Protein AF-X1J465-F1 (afdb_monomer_lite)

pLDDT: mean 75.72, std 12.9, range [46.66, 94.19]

Secondary structure (DSSP, 8-state):
-PPPPPHHHHHHHHHHHHHTTSS-HHHHHHHHHHHSTT---GGG-PPP--------TT--TT------S------TTT---EEEEEEEEETTEEEEEEEETTT--EEEHHHHHHHHHTT-

Sequence (120 aa):
RPTPYDNRTALEEIIEMAQGGKLSLEVVQTLVSHNRKDRPHFRECKVSTEKRGTPPADSLYGVIVKRDMVKEITCPNCHGSWIKRKTYKKEDVEYISYECRSCGKEFDKDYLLYKKMDEY

Foldseek 3Di:
DFDDDDPQQVLLLVVVCCVVVNDPPLVSLQSVLVPDPVSPDSVPDDDDNDDDDDDTPPDPPPPPPPPPPPDPDAPPPPRADWDWDDWDDDPNDIWTWIAGPPPRDIDTPVVVVVVVVVVD

Organism: NCBI:txid412755

Radius of gyration: 21.3 Å; chains: 1; bounding box: 48×28×53 Å

Structure (mmCIF, N/CA/C/O backbone):
data_AF-X1J465-F1
#
_entry.id   AF-X1J465-F1
#
loop_
_atom_site.group_PDB
_atom_site.id
_atom_site.type_symbol
_atom_site.label_atom_id
_atom_site.label_alt_id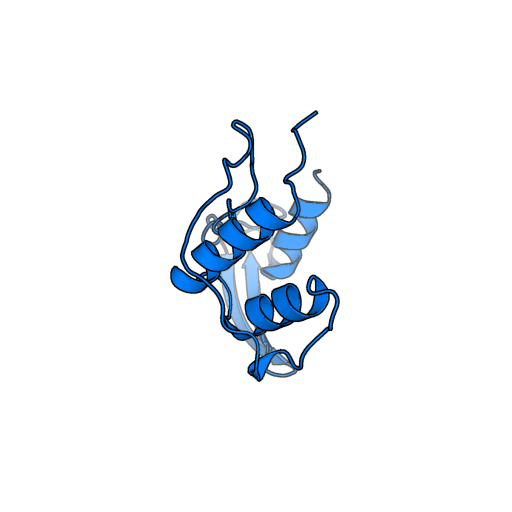
_atom_site.label_comp_id
_atom_site.label_asym_id
_atom_site.label_entity_id
_atom_site.label_seq_id
_atom_site.pdbx_PDB_ins_code
_atom_site.Cartn_x
_atom_site.Cartn_y
_atom_site.Cartn_z
_atom_site.occupancy
_atom_site.B_iso_or_equiv
_atom_site.auth_seq_id
_atom_site.auth_comp_id
_atom_site.auth_asym_id
_atom_site.auth_atom_id
_atom_site.pdbx_PDB_model_num
ATOM 1 N N . ARG A 1 1 ? 14.697 18.271 3.143 1.00 54.78 1 ARG A N 1
ATOM 2 C CA . ARG A 1 1 ? 13.749 17.662 2.174 1.00 54.78 1 ARG A CA 1
ATOM 3 C C . ARG A 1 1 ? 14.283 16.270 1.862 1.00 54.78 1 ARG A C 1
ATOM 5 O O . ARG A 1 1 ? 15.472 16.215 1.573 1.00 54.78 1 ARG A O 1
ATOM 12 N N . PRO A 1 2 ? 13.495 15.189 1.979 1.00 62.00 2 PRO A N 1
ATOM 13 C CA . PRO A 1 2 ? 13.986 13.850 1.662 1.00 62.00 2 PRO A CA 1
ATOM 14 C C . PRO A 1 2 ? 14.395 13.767 0.188 1.00 62.00 2 PRO A C 1
ATOM 16 O O . PRO A 1 2 ? 13.774 14.402 -0.672 1.00 62.00 2 PRO A O 1
ATOM 19 N N . THR A 1 3 ? 15.458 13.017 -0.085 1.00 66.56 3 THR A N 1
ATOM 20 C CA . THR A 1 3 ? 15.965 12.795 -1.441 1.00 66.56 3 THR A CA 1
ATOM 21 C C . THR A 1 3 ? 15.001 11.872 -2.190 1.00 66.56 3 THR A C 1
ATOM 23 O O . THR A 1 3 ? 14.640 10.824 -1.651 1.00 66.56 3 THR A O 1
ATOM 26 N N . PRO A 1 4 ? 14.541 12.240 -3.400 1.00 69.62 4 PRO A N 1
ATOM 27 C CA . PRO A 1 4 ? 13.675 11.373 -4.183 1.00 69.62 4 PRO A CA 1
ATOM 28 C C . PRO A 1 4 ? 14.439 10.130 -4.646 1.00 69.62 4 PRO A C 1
ATOM 30 O O . PRO A 1 4 ? 15.645 10.181 -4.883 1.00 69.62 4 PRO A O 1
ATOM 33 N N . TYR A 1 5 ? 13.716 9.028 -4.809 1.00 72.31 5 TYR A N 1
ATOM 34 C CA . TYR A 1 5 ? 14.238 7.852 -5.491 1.00 72.31 5 TYR A CA 1
ATOM 35 C C . TYR A 1 5 ? 14.534 8.175 -6.957 1.00 72.31 5 TYR A C 1
ATOM 37 O O . TYR A 1 5 ? 13.773 8.899 -7.605 1.00 72.31 5 TYR A O 1
ATOM 45 N N . ASP A 1 6 ? 15.583 7.572 -7.511 1.0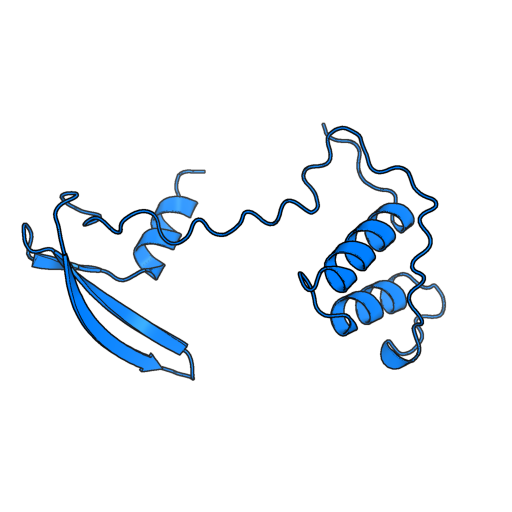0 82.50 6 ASP A N 1
ATOM 46 C CA . ASP A 1 6 ? 15.613 7.347 -8.949 1.00 82.50 6 ASP A CA 1
ATOM 47 C C . ASP A 1 6 ? 14.581 6.264 -9.315 1.00 82.50 6 ASP A C 1
ATOM 49 O O . ASP A 1 6 ? 14.275 5.364 -8.528 1.00 82.50 6 ASP A O 1
ATOM 53 N N . ASN A 1 7 ? 14.016 6.357 -10.521 1.00 81.44 7 ASN A N 1
ATOM 54 C CA . ASN A 1 7 ? 12.907 5.494 -10.942 1.00 81.44 7 ASN A CA 1
ATOM 55 C C . ASN A 1 7 ? 13.234 3.998 -10.849 1.00 81.44 7 ASN A C 1
ATOM 57 O O . ASN A 1 7 ? 12.335 3.188 -10.627 1.00 81.44 7 ASN A O 1
ATOM 61 N N . ARG A 1 8 ? 14.506 3.619 -11.022 1.00 84.00 8 ARG A N 1
ATOM 62 C CA . ARG A 1 8 ? 14.923 2.222 -10.932 1.00 84.00 8 ARG A CA 1
ATOM 63 C C . ARG A 1 8 ? 14.856 1.747 -9.487 1.00 84.00 8 ARG A C 1
ATOM 65 O O . ARG A 1 8 ? 14.189 0.751 -9.228 1.00 84.00 8 ARG A O 1
ATOM 72 N N . THR A 1 9 ? 15.484 2.469 -8.564 1.00 84.00 9 THR A N 1
ATOM 73 C CA . THR A 1 9 ? 15.463 2.119 -7.138 1.00 84.00 9 THR A CA 1
ATOM 74 C C . THR A 1 9 ? 14.028 2.118 -6.591 1.00 84.00 9 THR A C 1
ATOM 76 O O . THR A 1 9 ? 13.666 1.232 -5.823 1.00 84.00 9 THR A O 1
ATOM 79 N N . ALA A 1 10 ? 13.159 3.029 -7.053 1.00 85.50 10 ALA A N 1
ATOM 80 C CA . ALA A 1 10 ? 11.737 3.014 -6.691 1.00 85.50 10 ALA A CA 1
ATOM 81 C C . ALA A 1 10 ? 11.021 1.728 -7.142 1.00 85.50 10 ALA A C 1
ATOM 83 O O . ALA A 1 10 ? 10.246 1.145 -6.383 1.00 85.50 10 ALA A O 1
ATOM 84 N N . LEU A 1 11 ? 11.271 1.276 -8.377 1.00 87.56 11 LEU A N 1
ATOM 85 C CA . LEU A 1 11 ? 10.701 0.027 -8.880 1.00 87.56 11 LEU A CA 1
ATOM 86 C C . LEU A 1 11 ? 11.238 -1.180 -8.106 1.00 87.56 11 LEU A C 1
ATOM 88 O O . LEU A 1 11 ? 10.449 -2.050 -7.764 1.00 87.56 11 LEU A O 1
ATOM 92 N N . GLU A 1 12 ? 12.533 -1.221 -7.786 1.00 88.19 12 GLU A N 1
ATOM 93 C CA . GLU A 1 12 ? 13.146 -2.305 -7.002 1.00 88.19 12 GLU A CA 1
ATOM 94 C C . GLU A 1 12 ? 12.481 -2.463 -5.615 1.00 88.19 12 GLU A C 1
ATOM 96 O O . GLU A 1 12 ? 12.136 -3.580 -5.225 1.00 88.19 12 GLU A O 1
ATOM 101 N N . GLU A 1 13 ? 12.185 -1.361 -4.918 1.00 86.56 13 GLU A N 1
ATOM 102 C CA . GLU A 1 13 ? 11.460 -1.386 -3.635 1.00 86.56 13 GLU A CA 1
ATOM 103 C C . GLU A 1 13 ? 9.992 -1.835 -3.786 1.00 86.56 13 GLU A C 1
ATOM 105 O O . GLU A 1 13 ? 9.470 -2.612 -2.982 1.00 86.56 13 GLU A O 1
ATOM 110 N N . ILE A 1 14 ? 9.302 -1.400 -4.847 1.00 87.62 14 ILE A N 1
ATOM 111 C CA . ILE A 1 14 ? 7.918 -1.823 -5.129 1.00 87.62 14 ILE A CA 1
ATOM 112 C C . ILE A 1 14 ? 7.843 -3.321 -5.463 1.00 87.62 14 ILE A C 1
ATOM 114 O O . ILE A 1 14 ? 6.893 -4.002 -5.066 1.00 87.62 14 ILE A O 1
ATOM 118 N N . ILE A 1 15 ? 8.850 -3.844 -6.163 1.00 88.81 15 ILE A N 1
ATOM 119 C CA . ILE A 1 15 ? 8.973 -5.268 -6.482 1.00 88.81 15 ILE A CA 1
ATOM 120 C C . ILE A 1 15 ? 9.111 -6.091 -5.200 1.00 88.81 15 ILE A C 1
ATOM 122 O O . ILE A 1 15 ? 8.398 -7.083 -5.037 1.00 88.81 15 ILE A O 1
ATOM 126 N N . GLU A 1 16 ? 9.964 -5.664 -4.269 1.00 88.00 16 GLU A N 1
ATOM 127 C CA . GLU A 1 16 ? 10.123 -6.337 -2.977 1.00 88.00 16 GLU A CA 1
ATOM 128 C C . GLU A 1 16 ? 8.817 -6.332 -2.170 1.00 88.00 16 GLU A C 1
ATOM 130 O O . GLU A 1 16 ? 8.427 -7.350 -1.591 1.00 88.00 16 GLU A O 1
ATOM 135 N N . MET A 1 17 ? 8.072 -5.221 -2.181 1.00 86.25 17 MET A N 1
ATOM 136 C CA . MET A 1 17 ? 6.754 -5.171 -1.543 1.00 86.25 17 MET A CA 1
ATOM 137 C C . MET A 1 17 ? 5.776 -6.196 -2.133 1.00 86.25 17 MET A C 1
ATOM 139 O O . MET A 1 17 ? 5.026 -6.821 -1.379 1.00 86.25 17 MET A O 1
ATOM 143 N N . ALA A 1 18 ? 5.786 -6.404 -3.450 1.00 88.12 18 ALA A N 1
ATOM 144 C CA . ALA A 1 18 ? 4.946 -7.421 -4.080 1.00 88.12 18 ALA A CA 1
ATOM 145 C C . ALA A 1 18 ? 5.386 -8.850 -3.736 1.00 88.12 18 ALA A C 1
ATOM 147 O O . ALA A 1 18 ? 4.537 -9.702 -3.479 1.00 88.12 18 ALA A O 1
ATOM 148 N N . GLN A 1 19 ? 6.692 -9.111 -3.641 1.00 85.44 19 GLN A N 1
ATOM 149 C CA . GLN A 1 19 ? 7.207 -10.405 -3.175 1.00 85.44 19 GLN A CA 1
ATOM 150 C C . GLN A 1 19 ? 6.798 -10.705 -1.731 1.00 85.44 19 GLN A C 1
ATOM 152 O O . GLN A 1 19 ? 6.443 -11.835 -1.408 1.00 85.44 19 GLN A O 1
ATOM 157 N N . GLY A 1 20 ? 6.787 -9.681 -0.876 1.00 84.62 20 GLY A N 1
ATOM 158 C CA . GLY A 1 20 ? 6.291 -9.772 0.497 1.00 84.62 20 GLY A CA 1
ATOM 159 C C . GLY A 1 20 ? 4.765 -9.861 0.618 1.00 84.62 20 GLY A C 1
ATOM 160 O O . GLY A 1 20 ? 4.253 -9.766 1.732 1.00 84.62 20 GLY A O 1
ATOM 161 N N . GLY A 1 21 ? 4.027 -9.973 -0.495 1.00 84.62 21 GLY A N 1
ATOM 162 C CA . GLY A 1 21 ? 2.564 -10.059 -0.513 1.00 84.62 21 GLY A CA 1
ATOM 163 C C . GLY A 1 21 ? 1.849 -8.771 -0.095 1.00 84.62 21 GLY A C 1
ATOM 164 O O . GLY A 1 21 ? 0.648 -8.789 0.163 1.00 84.62 21 GLY A O 1
ATOM 165 N N . LYS A 1 22 ? 2.568 -7.646 -0.010 1.00 84.19 22 LYS A N 1
ATOM 166 C CA . LYS A 1 22 ? 2.000 -6.349 0.385 1.00 84.19 22 LYS A CA 1
ATOM 167 C C . LYS A 1 22 ? 1.277 -5.650 -0.771 1.00 84.19 22 LYS A C 1
ATOM 169 O O . LYS A 1 22 ? 0.469 -4.759 -0.527 1.00 84.19 22 LYS A O 1
ATOM 174 N N . LEU A 1 23 ? 1.587 -6.032 -2.012 1.00 84.19 23 LEU A N 1
ATOM 175 C CA . LEU A 1 23 ? 1.034 -5.497 -3.260 1.00 84.19 23 LEU A CA 1
ATOM 176 C C . LEU A 1 23 ? 0.867 -6.628 -4.285 1.00 84.19 23 LEU A C 1
ATOM 178 O O . LEU A 1 23 ? 1.568 -7.637 -4.214 1.00 84.19 23 LEU A O 1
ATOM 182 N N . SER A 1 24 ? -0.038 -6.467 -5.254 1.00 89.50 24 SER A N 1
ATOM 183 C CA . SER A 1 24 ? -0.215 -7.465 -6.314 1.00 89.50 24 SER A CA 1
ATOM 184 C C . SER A 1 24 ? 0.887 -7.372 -7.372 1.00 89.50 24 SER A C 1
ATOM 186 O O . SER A 1 24 ? 1.330 -6.287 -7.757 1.00 89.50 24 SER A O 1
ATOM 188 N N . LEU A 1 25 ? 1.301 -8.529 -7.894 1.00 87.69 25 LEU A N 1
ATOM 189 C CA . LEU A 1 25 ? 2.320 -8.605 -8.942 1.00 87.69 25 LEU A CA 1
ATOM 190 C C . LEU A 1 25 ? 1.870 -7.920 -10.243 1.00 87.69 25 LEU A C 1
ATOM 192 O O . LEU A 1 25 ? 2.683 -7.301 -10.923 1.00 87.69 25 LEU A O 1
ATOM 196 N N . GLU A 1 26 ? 0.574 -7.967 -10.561 1.00 90.69 26 GLU A N 1
ATOM 197 C CA . GLU A 1 26 ? 0.001 -7.339 -11.759 1.00 90.69 26 GLU A CA 1
ATOM 198 C C . GLU A 1 26 ? 0.149 -5.810 -11.745 1.00 90.69 26 GLU A C 1
ATOM 200 O O . GLU A 1 26 ? 0.451 -5.198 -12.774 1.00 90.69 26 GLU A O 1
ATOM 205 N N . VAL A 1 27 ? 0.003 -5.185 -10.570 1.00 89.44 27 VAL A N 1
ATOM 206 C CA . VAL A 1 27 ? 0.226 -3.741 -10.399 1.00 89.44 27 VAL A CA 1
ATOM 207 C C . VAL A 1 27 ? 1.689 -3.403 -10.671 1.00 89.44 27 VAL A C 1
ATOM 209 O O . VAL A 1 27 ? 1.980 -2.464 -11.412 1.00 89.44 27 VAL A O 1
ATOM 212 N N . VAL A 1 28 ? 2.621 -4.208 -10.155 1.00 91.00 28 VAL A N 1
ATOM 213 C CA . VAL A 1 28 ? 4.059 -4.018 -10.398 1.00 91.00 28 VAL A CA 1
ATOM 214 C C . VAL A 1 28 ? 4.408 -4.203 -11.872 1.00 91.00 28 VAL A C 1
ATOM 216 O O . VAL A 1 28 ? 5.102 -3.371 -12.449 1.00 91.00 28 VAL A O 1
ATOM 219 N N . GLN A 1 29 ? 3.886 -5.243 -12.520 1.00 92.88 29 GLN A N 1
ATOM 220 C CA . GLN A 1 29 ? 4.083 -5.482 -13.950 1.00 92.88 29 GLN A CA 1
ATOM 221 C C . GLN A 1 29 ? 3.563 -4.330 -14.817 1.00 92.88 29 GLN A C 1
ATOM 223 O O . GLN A 1 29 ? 4.204 -3.953 -15.802 1.00 92.88 29 GLN A O 1
ATOM 228 N N . THR A 1 30 ? 2.434 -3.738 -14.426 1.00 92.75 30 THR A N 1
ATOM 229 C CA . THR A 1 30 ? 1.862 -2.559 -15.087 1.00 92.75 30 THR A CA 1
ATOM 230 C C . THR A 1 30 ? 2.770 -1.340 -14.922 1.00 92.75 30 THR A C 1
ATOM 232 O O . THR A 1 30 ? 3.058 -0.647 -15.898 1.00 92.75 30 THR A O 1
ATOM 235 N N . LEU A 1 31 ? 3.299 -1.108 -13.718 1.00 91.12 31 LEU A N 1
ATOM 236 C CA . LEU A 1 31 ? 4.252 -0.023 -13.459 1.00 91.12 31 LEU A CA 1
ATOM 237 C C . LEU A 1 31 ? 5.559 -0.202 -14.242 1.00 91.12 31 LEU A C 1
ATOM 239 O O . LEU A 1 31 ? 6.062 0.757 -14.833 1.00 91.12 31 LEU A O 1
ATOM 243 N N . VAL A 1 32 ? 6.088 -1.425 -14.292 1.00 90.12 32 VAL A N 1
ATOM 244 C CA . VAL A 1 32 ? 7.287 -1.768 -15.070 1.00 90.12 32 VAL A CA 1
ATOM 245 C C . VAL A 1 32 ? 7.040 -1.550 -16.562 1.00 90.12 32 VAL A C 1
ATOM 247 O O . VAL A 1 32 ? 7.861 -0.915 -17.219 1.00 90.12 32 VAL A O 1
ATOM 250 N N . SER A 1 33 ? 5.901 -2.009 -17.091 1.00 92.38 33 SER A N 1
ATOM 251 C CA . SER A 1 33 ? 5.486 -1.741 -18.476 1.00 92.38 33 SER A CA 1
ATOM 252 C C . SER A 1 33 ? 5.481 -0.241 -18.767 1.00 92.38 33 SER A C 1
ATOM 254 O O . SER A 1 33 ? 6.080 0.205 -19.743 1.00 92.38 33 SER A O 1
ATOM 256 N N . HIS A 1 34 ? 4.881 0.555 -17.881 1.00 91.75 34 HIS A N 1
ATOM 257 C CA . HIS A 1 34 ? 4.751 1.992 -18.087 1.00 91.75 34 HIS A CA 1
ATOM 258 C C . HIS A 1 34 ? 6.093 2.741 -18.075 1.00 91.75 34 HIS A C 1
ATOM 260 O O . HIS A 1 34 ? 6.239 3.740 -18.779 1.00 91.75 34 HIS A O 1
ATOM 266 N N . ASN A 1 35 ? 7.063 2.266 -17.290 1.00 88.38 35 ASN A N 1
ATOM 267 C CA . ASN A 1 35 ? 8.400 2.860 -17.193 1.00 88.38 35 ASN A CA 1
ATOM 268 C C . ASN A 1 35 ? 9.361 2.381 -18.290 1.00 88.38 35 ASN A C 1
ATOM 270 O O . ASN A 1 35 ? 10.422 2.974 -18.492 1.00 88.38 35 ASN A O 1
ATOM 274 N N . ARG A 1 36 ? 9.009 1.318 -19.016 1.00 87.31 36 ARG A N 1
ATOM 275 C CA . ARG A 1 36 ? 9.782 0.831 -20.155 1.00 87.31 36 ARG A CA 1
ATOM 276 C C . ARG A 1 36 ? 9.499 1.663 -21.403 1.00 87.31 36 ARG A C 1
ATOM 278 O O . ARG A 1 36 ? 8.358 1.999 -21.706 1.00 87.31 36 ARG A O 1
ATOM 285 N N . LYS A 1 37 ? 10.552 1.960 -22.169 1.00 88.12 37 LYS A N 1
ATOM 286 C CA . LYS A 1 37 ? 10.468 2.799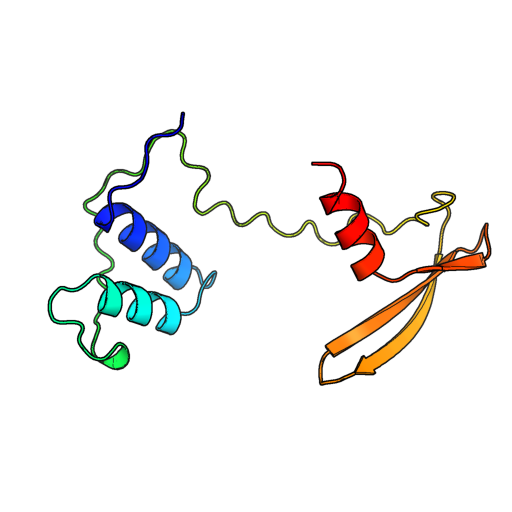 -23.377 1.00 88.12 37 LYS A CA 1
ATOM 287 C C . LYS A 1 37 ? 9.555 2.200 -24.451 1.00 88.12 37 LYS A C 1
ATOM 289 O O . LYS A 1 37 ? 8.850 2.935 -25.131 1.00 88.12 37 LYS A O 1
ATOM 294 N N . ASP A 1 38 ? 9.581 0.878 -24.584 1.00 89.94 38 ASP A N 1
ATOM 295 C CA . ASP A 1 38 ? 8.798 0.084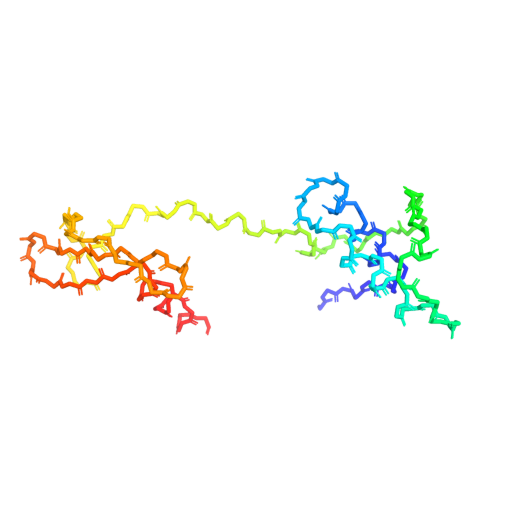 -25.533 1.00 89.94 38 ASP A CA 1
ATOM 296 C C . ASP A 1 38 ? 7.358 -0.188 -25.070 1.00 89.94 38 ASP A C 1
ATOM 298 O O . ASP A 1 38 ? 6.557 -0.657 -25.871 1.00 89.94 38 ASP A O 1
ATOM 302 N N . ARG A 1 39 ? 7.019 0.131 -23.809 1.00 89.38 39 ARG A N 1
ATOM 303 C CA . ARG A 1 39 ? 5.685 -0.054 -23.206 1.00 89.38 39 ARG A CA 1
ATOM 304 C C . ARG A 1 39 ? 5.041 -1.409 -23.559 1.00 89.38 39 ARG A C 1
ATOM 306 O O . ARG A 1 39 ? 3.916 -1.436 -24.062 1.00 89.38 39 ARG A O 1
ATOM 313 N N . PRO A 1 40 ? 5.738 -2.535 -23.316 1.00 92.19 40 PRO A N 1
ATOM 314 C CA . PRO A 1 40 ? 5.217 -3.858 -23.646 1.00 92.19 40 PRO A CA 1
ATOM 315 C C . PRO A 1 40 ? 3.941 -4.146 -22.852 1.00 92.19 40 PRO A C 1
ATOM 317 O O . PRO A 1 40 ? 3.706 -3.544 -21.801 1.00 92.19 40 PRO A O 1
ATOM 320 N N . HIS A 1 41 ? 3.126 -5.096 -23.306 1.00 94.19 41 HIS A N 1
ATOM 321 C CA . HIS A 1 41 ? 1.943 -5.494 -22.550 1.00 94.19 41 HIS A CA 1
ATOM 322 C C . HIS A 1 41 ? 2.355 -5.995 -21.154 1.00 94.19 41 HIS A C 1
ATOM 324 O O . HIS A 1 41 ? 3.289 -6.781 -21.022 1.00 94.19 41 HIS A O 1
ATOM 330 N N . PHE A 1 42 ? 1.672 -5.559 -20.090 1.00 90.31 42 PHE A N 1
ATOM 331 C CA . PHE A 1 42 ? 2.127 -5.797 -18.710 1.00 90.31 42 PHE A CA 1
ATOM 332 C C . PHE A 1 42 ? 2.340 -7.283 -18.376 1.00 90.31 42 PHE A C 1
ATOM 334 O O . PHE A 1 42 ? 3.280 -7.629 -17.669 1.00 90.31 42 PHE A O 1
ATOM 341 N N . ARG A 1 43 ? 1.529 -8.184 -18.945 1.00 91.00 43 ARG A N 1
ATOM 342 C CA . ARG A 1 43 ? 1.679 -9.641 -18.760 1.00 91.00 43 ARG A CA 1
ATOM 343 C C . ARG A 1 43 ? 2.984 -10.213 -19.322 1.00 91.00 43 ARG A C 1
ATOM 345 O O . ARG A 1 43 ? 3.409 -11.281 -18.898 1.00 91.00 43 ARG A O 1
ATOM 352 N N . GLU A 1 44 ? 3.619 -9.513 -20.253 1.00 89.50 44 GLU A N 1
ATOM 353 C CA . GLU A 1 44 ? 4.903 -9.893 -20.849 1.00 89.50 44 GLU A CA 1
ATOM 354 C C . GLU A 1 44 ? 6.092 -9.325 -20.055 1.00 89.50 44 GLU A C 1
ATOM 356 O O . GLU A 1 44 ? 7.244 -9.716 -20.268 1.00 89.50 44 GLU A O 1
ATOM 361 N N . CYS A 1 45 ? 5.838 -8.424 -19.097 1.00 88.75 45 CYS A N 1
ATOM 362 C CA . CYS A 1 45 ? 6.867 -7.878 -18.225 1.00 88.75 45 CYS A CA 1
ATOM 363 C C . CYS A 1 45 ? 7.330 -8.928 -17.213 1.00 88.75 45 CYS A C 1
ATOM 365 O O . CYS A 1 45 ? 6.641 -9.239 -16.236 1.00 88.75 45 CYS A O 1
ATOM 367 N N . LYS A 1 46 ? 8.557 -9.417 -17.406 1.00 85.69 46 LYS A N 1
ATOM 368 C CA . LYS A 1 46 ? 9.295 -10.143 -16.371 1.00 85.69 46 LYS A CA 1
ATOM 369 C C . LYS A 1 46 ? 9.910 -9.149 -15.394 1.00 85.69 46 LYS A C 1
ATOM 371 O O . LYS A 1 46 ? 10.601 -8.214 -15.797 1.00 85.69 46 LYS A O 1
ATOM 376 N N . VAL A 1 47 ? 9.647 -9.370 -14.116 1.00 83.12 47 VAL A N 1
ATOM 377 C CA . VAL A 1 47 ? 10.136 -8.543 -13.018 1.00 83.12 47 VAL A CA 1
ATOM 378 C C . VAL A 1 47 ? 11.401 -9.192 -12.453 1.00 83.12 47 VAL A C 1
ATOM 380 O O . VAL A 1 47 ? 11.369 -10.363 -12.079 1.00 83.12 47 VAL A O 1
ATOM 383 N N . SER A 1 48 ? 12.518 -8.460 -12.438 1.00 79.12 48 SER A N 1
ATOM 384 C CA . SER A 1 48 ? 13.773 -8.937 -11.837 1.00 79.12 48 SER A CA 1
ATOM 385 C C . SER A 1 48 ? 13.743 -8.765 -10.321 1.00 79.12 48 SER A C 1
ATOM 387 O O . SER A 1 48 ? 13.194 -7.786 -9.828 1.00 79.12 48 SER A O 1
ATOM 389 N N . THR A 1 49 ? 14.368 -9.689 -9.595 1.00 77.62 49 THR A N 1
ATOM 390 C CA . THR A 1 49 ? 14.525 -9.640 -8.131 1.00 77.62 49 THR A CA 1
ATOM 391 C C . THR A 1 49 ? 15.870 -9.050 -7.703 1.00 77.62 49 THR A C 1
ATOM 393 O O . THR A 1 49 ? 16.193 -9.013 -6.521 1.00 77.62 49 THR A O 1
ATOM 396 N N . GLU A 1 50 ? 16.698 -8.667 -8.671 1.00 78.38 50 GLU A N 1
ATOM 397 C CA . GLU A 1 50 ? 18.027 -8.123 -8.434 1.00 78.38 50 GLU A CA 1
ATOM 398 C C . GLU A 1 50 ? 17.936 -6.655 -8.006 1.00 78.38 50 GLU A C 1
ATOM 400 O O . GLU A 1 50 ? 17.381 -5.831 -8.736 1.00 78.38 50 GLU A O 1
ATOM 405 N N . LYS A 1 51 ? 18.533 -6.328 -6.857 1.00 77.88 51 LYS A N 1
ATOM 406 C CA . LYS A 1 51 ? 18.700 -4.948 -6.396 1.00 77.88 51 LYS A CA 1
ATOM 407 C C . LYS A 1 51 ? 20.031 -4.391 -6.879 1.00 77.88 51 LYS A C 1
ATOM 409 O O . LYS A 1 51 ? 21.076 -5.002 -6.659 1.00 77.88 51 LYS A O 1
ATOM 414 N N . ARG A 1 52 ? 19.993 -3.232 -7.531 1.00 79.56 52 ARG A N 1
ATOM 415 C CA . ARG A 1 52 ? 21.192 -2.495 -7.962 1.00 79.56 52 ARG A CA 1
ATOM 416 C C . ARG A 1 52 ? 21.230 -1.071 -7.417 1.00 79.56 52 ARG A C 1
ATOM 418 O O . ARG A 1 52 ? 22.290 -0.453 -7.460 1.00 79.56 52 ARG A O 1
ATOM 425 N N . GLY A 1 53 ? 20.096 -0.555 -6.951 1.00 75.81 53 GLY A N 1
ATOM 426 C CA . GLY A 1 53 ? 19.981 0.752 -6.322 1.00 75.81 53 GLY A CA 1
ATOM 427 C C . GLY A 1 53 ? 20.247 0.725 -4.817 1.00 75.81 53 GLY A C 1
ATOM 428 O O . GLY A 1 53 ? 20.095 -0.305 -4.159 1.00 75.81 53 GLY A O 1
ATOM 429 N N . THR A 1 54 ? 20.600 1.889 -4.269 1.00 76.38 54 THR A N 1
ATOM 430 C CA . THR A 1 54 ? 20.645 2.126 -2.820 1.00 76.38 54 THR A CA 1
ATOM 431 C C . THR A 1 54 ? 19.507 3.085 -2.467 1.00 76.38 54 THR A C 1
ATOM 433 O O . THR A 1 54 ? 19.547 4.235 -2.916 1.00 76.38 54 THR A O 1
ATOM 436 N N . PRO A 1 55 ? 18.486 2.657 -1.700 1.00 68.69 55 PRO A N 1
ATOM 437 C CA . PRO A 1 55 ? 17.398 3.540 -1.291 1.00 68.69 55 PRO A CA 1
ATOM 438 C C . PRO A 1 55 ? 17.918 4.722 -0.446 1.00 68.69 55 PRO A C 1
ATOM 440 O O . PRO A 1 55 ? 18.933 4.588 0.245 1.00 68.69 55 PRO A O 1
ATOM 443 N N . PRO A 1 56 ? 17.249 5.892 -0.468 1.00 75.94 56 PRO A N 1
ATOM 444 C CA . PRO A 1 56 ? 17.623 7.038 0.359 1.00 75.94 56 PRO A CA 1
ATOM 445 C C . PRO A 1 56 ? 17.569 6.685 1.850 1.00 75.94 56 PRO A C 1
ATOM 447 O O . PRO A 1 56 ? 16.605 6.066 2.294 1.00 75.94 56 PRO A O 1
ATOM 450 N N . ALA A 1 57 ? 18.553 7.139 2.632 1.00 67.69 57 ALA A N 1
ATOM 451 C CA . ALA A 1 57 ? 18.661 6.811 4.060 1.00 67.69 57 ALA A CA 1
ATOM 452 C C . ALA A 1 57 ? 17.407 7.186 4.883 1.00 67.69 57 ALA A C 1
ATOM 454 O O . ALA A 1 57 ? 17.020 6.439 5.775 1.00 67.69 57 ALA A O 1
ATOM 455 N N . ASP A 1 58 ? 16.733 8.287 4.529 1.00 65.56 58 ASP A N 1
ATOM 456 C CA . ASP A 1 58 ? 15.543 8.805 5.230 1.00 65.56 58 ASP A CA 1
ATOM 457 C C . ASP A 1 58 ? 14.226 8.512 4.482 1.00 65.56 58 ASP A C 1
ATOM 459 O O . ASP A 1 58 ? 13.255 9.273 4.539 1.00 65.56 58 ASP A O 1
ATOM 463 N N . SER A 1 59 ? 14.189 7.433 3.700 1.00 62.81 59 SER A N 1
ATOM 464 C CA . SER A 1 59 ? 12.997 7.036 2.954 1.00 62.81 59 SER A CA 1
ATOM 465 C C . SER A 1 59 ? 11.901 6.502 3.890 1.00 62.81 59 SER A C 1
ATOM 467 O O . SER A 1 59 ? 12.044 5.436 4.481 1.00 62.81 59 SER A O 1
ATOM 469 N N . LEU A 1 60 ? 10.749 7.179 3.931 1.00 62.97 60 LEU A N 1
ATOM 470 C CA . LEU A 1 60 ? 9.509 6.656 4.533 1.00 62.97 60 LEU A CA 1
ATOM 471 C C . LEU A 1 60 ? 8.692 5.774 3.562 1.00 62.97 60 LEU A C 1
ATOM 473 O O . LEU A 1 60 ? 7.616 5.288 3.913 1.00 62.97 60 LEU A O 1
ATOM 477 N N . TYR A 1 61 ? 9.167 5.575 2.327 1.00 58.59 61 TYR A N 1
ATOM 478 C CA . TYR A 1 61 ? 8.504 4.722 1.338 1.00 58.59 61 TYR A CA 1
ATOM 479 C C . TYR A 1 61 ? 8.587 3.248 1.759 1.00 58.59 61 TYR A C 1
ATOM 481 O O . TYR A 1 61 ? 9.604 2.799 2.273 1.00 58.59 61 TYR A O 1
ATOM 489 N N . GLY A 1 62 ? 7.496 2.497 1.581 1.00 53.50 62 GLY A N 1
ATOM 490 C CA . GLY A 1 62 ? 7.394 1.102 2.036 1.00 53.50 62 GLY A CA 1
ATOM 491 C C . GLY A 1 62 ? 6.959 0.932 3.498 1.00 53.50 62 GLY A C 1
ATOM 492 O O . GLY A 1 62 ? 6.593 -0.179 3.903 1.00 53.50 62 GLY A O 1
ATOM 493 N N . VAL A 1 63 ? 6.877 2.025 4.268 1.00 60.38 63 VAL A N 1
ATOM 494 C CA . VAL A 1 63 ? 6.120 2.060 5.524 1.00 60.38 63 VAL A CA 1
ATOM 495 C C . VAL A 1 63 ? 4.639 2.086 5.168 1.00 60.38 63 VAL A C 1
ATOM 497 O O . VAL A 1 63 ? 3.978 3.122 5.140 1.00 60.38 63 VAL A O 1
ATOM 500 N N . ILE A 1 64 ? 4.096 0.907 4.875 1.00 56.97 64 ILE A N 1
ATOM 501 C CA . ILE A 1 64 ? 2.657 0.711 4.971 1.00 56.97 64 ILE A CA 1
ATOM 502 C C . ILE A 1 64 ? 2.369 0.860 6.453 1.00 56.97 64 ILE A C 1
ATOM 504 O O . ILE A 1 64 ? 2.686 -0.042 7.233 1.00 56.97 64 ILE A O 1
ATOM 508 N N . VAL A 1 65 ? 1.833 2.020 6.841 1.00 57.12 65 VAL A N 1
ATOM 509 C CA . VAL A 1 65 ? 1.233 2.197 8.158 1.00 57.12 65 VAL A CA 1
ATOM 510 C C . VAL A 1 65 ? 0.274 1.027 8.274 1.00 57.12 65 VAL A C 1
ATOM 512 O O . VAL A 1 65 ? -0.729 0.971 7.555 1.00 57.12 65 VAL A O 1
ATOM 515 N N . LYS A 1 66 ? 0.635 0.022 9.085 1.00 49.59 66 LYS A N 1
ATOM 516 C CA . LYS A 1 66 ? -0.319 -1.001 9.492 1.00 49.59 66 LYS A CA 1
ATOM 517 C C . LYS A 1 66 ? -1.462 -0.157 10.005 1.00 49.59 66 LYS A C 1
ATOM 519 O O . LYS A 1 66 ? -1.238 0.591 10.950 1.00 49.59 66 LYS A O 1
ATOM 524 N N . ARG A 1 67 ? -2.608 -0.146 9.311 1.00 52.56 67 ARG A N 1
ATOM 525 C CA . ARG A 1 67 ? -3.794 0.526 9.839 1.00 52.56 67 ARG A CA 1
ATOM 526 C C . ARG A 1 67 ? -3.921 -0.064 11.220 1.00 52.56 67 ARG A C 1
ATOM 528 O O . ARG A 1 67 ? -4.164 -1.270 11.308 1.00 52.56 67 ARG A O 1
ATOM 535 N N . ASP A 1 68 ? -3.597 0.734 12.235 1.00 50.69 68 ASP A N 1
ATOM 536 C CA . ASP A 1 68 ? -3.635 0.287 13.611 1.00 50.69 68 ASP A CA 1
ATOM 537 C C . ASP A 1 68 ? -4.983 -0.392 13.738 1.00 50.69 68 ASP A C 1
ATOM 539 O O . ASP A 1 68 ? -6.014 0.230 13.447 1.00 50.69 68 ASP A O 1
ATOM 543 N N . MET A 1 69 ? -4.949 -1.701 14.011 1.00 47.69 69 MET A N 1
ATOM 544 C CA . MET A 1 69 ? -6.146 -2.478 14.272 1.00 47.69 69 MET A CA 1
ATOM 545 C C . MET A 1 69 ? -6.950 -1.633 15.231 1.00 47.69 69 MET A C 1
ATOM 547 O O . MET A 1 69 ? -6.437 -1.296 16.294 1.00 47.69 69 MET A O 1
ATOM 551 N N . VAL A 1 70 ? -8.102 -1.185 14.734 1.00 51.19 70 VAL A N 1
ATOM 552 C CA . VAL A 1 70 ? -8.901 -0.086 15.260 1.00 51.19 70 VAL A CA 1
ATOM 553 C C . VAL A 1 70 ? -8.653 0.076 16.756 1.00 51.19 70 VAL A C 1
ATOM 555 O O . VAL A 1 70 ? -9.138 -0.748 17.532 1.00 51.19 70 VAL A O 1
ATOM 558 N N . LYS A 1 71 ? -7.841 1.085 17.133 1.00 56.53 71 LYS A N 1
ATOM 559 C CA . LYS A 1 71 ? -7.672 1.491 18.538 1.00 56.53 71 LYS A CA 1
ATOM 560 C C . LYS A 1 71 ? -9.059 1.485 19.155 1.00 56.53 71 LYS A C 1
ATOM 562 O O . LYS A 1 71 ? -9.965 2.011 18.505 1.00 56.53 71 LYS A O 1
ATOM 567 N N . GLU A 1 72 ? -9.191 0.841 20.317 1.00 61.09 72 GLU A N 1
ATOM 568 C CA . GLU A 1 72 ? -10.431 0.678 21.079 1.00 61.09 72 GLU A CA 1
ATOM 569 C C . GLU A 1 72 ? -11.433 1.763 20.706 1.00 61.09 72 GLU A C 1
ATOM 571 O O . GLU A 1 72 ? -11.246 2.943 21.010 1.00 61.09 72 GLU A O 1
ATOM 576 N N . ILE A 1 73 ? -12.434 1.375 19.916 1.00 68.38 73 ILE A N 1
ATOM 577 C CA . ILE A 1 73 ? -13.458 2.310 19.475 1.00 68.38 73 ILE A CA 1
ATOM 578 C C . ILE A 1 73 ? -14.033 2.915 20.758 1.00 68.38 73 ILE A C 1
ATOM 580 O O . ILE A 1 73 ? -14.380 2.198 21.690 1.00 68.38 73 ILE A O 1
ATOM 584 N N . THR A 1 74 ? -14.077 4.232 20.848 1.00 75.25 74 THR A N 1
ATOM 585 C CA . THR A 1 74 ? -14.729 4.945 21.946 1.00 75.25 74 THR A CA 1
ATOM 586 C C . THR A 1 74 ? -15.732 5.895 21.327 1.00 75.25 74 THR 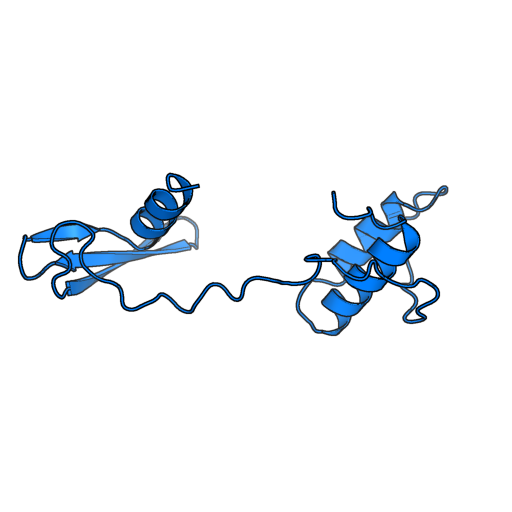A C 1
ATOM 588 O O . THR A 1 74 ? -15.604 6.276 20.161 1.00 75.25 74 THR A O 1
ATOM 591 N N . CYS A 1 75 ? -16.782 6.241 22.067 1.00 78.06 75 CYS A N 1
ATOM 592 C CA . CYS A 1 75 ? -17.773 7.161 21.533 1.00 78.06 75 CYS A CA 1
ATOM 593 C C . CYS A 1 75 ? -17.115 8.502 21.152 1.00 78.06 75 CYS A C 1
ATOM 595 O O . CYS A 1 75 ? -16.560 9.158 22.031 1.00 78.06 75 CYS A O 1
ATOM 597 N N . PRO A 1 76 ? -17.245 8.988 19.904 1.00 75.06 76 PRO A N 1
ATOM 598 C CA . PRO A 1 76 ? -16.606 10.229 19.453 1.00 75.06 76 PRO A CA 1
ATOM 599 C C . PRO A 1 76 ? -17.195 11.500 20.084 1.00 75.06 76 PRO A C 1
ATOM 601 O O . PRO A 1 76 ? -16.775 12.606 19.750 1.00 75.06 76 PRO A O 1
ATOM 604 N N . ASN A 1 77 ? -18.217 11.355 20.929 1.00 78.62 77 ASN A N 1
ATOM 605 C CA . ASN A 1 77 ? -18.887 12.449 21.616 1.00 78.62 77 ASN A CA 1
ATOM 606 C C . ASN A 1 77 ? -18.580 12.502 23.114 1.00 78.62 77 ASN A C 1
ATOM 608 O O . ASN A 1 77 ? -18.444 13.586 23.661 1.00 78.62 77 ASN A O 1
ATOM 612 N N . CYS A 1 78 ? -18.522 11.354 23.790 1.00 82.44 78 CYS A N 1
ATOM 613 C CA . CYS A 1 78 ? -18.343 11.310 25.245 1.00 82.44 78 CYS A CA 1
ATOM 614 C C . CYS A 1 78 ? -17.273 10.314 25.700 1.00 82.44 78 CYS A C 1
ATOM 616 O O . CYS A 1 78 ? -17.173 10.043 26.891 1.00 82.44 78 CYS A O 1
ATOM 618 N N . HIS A 1 79 ? -16.539 9.705 24.763 1.00 79.81 79 HIS A N 1
ATOM 619 C CA . HIS A 1 79 ? -15.508 8.685 24.993 1.00 79.81 79 HIS A CA 1
ATOM 620 C C . HIS A 1 79 ? -15.973 7.442 25.774 1.00 79.81 79 HIS A C 1
ATOM 622 O O . HIS A 1 79 ? -15.167 6.598 26.150 1.00 79.81 79 HIS A O 1
ATOM 628 N N . GLY A 1 80 ? -17.284 7.298 25.978 1.00 80.06 80 GLY A N 1
ATOM 629 C CA . GLY A 1 80 ? -17.893 6.179 26.685 1.00 80.06 80 GLY A CA 1
ATOM 630 C C . GLY A 1 80 ? -17.909 4.882 25.876 1.00 80.06 80 GLY A C 1
ATOM 631 O O . GLY A 1 80 ? -17.617 4.852 24.674 1.00 80.06 80 GLY A O 1
ATOM 632 N N . SER A 1 81 ? -18.312 3.808 26.554 1.00 79.19 81 SER A N 1
ATOM 633 C CA . SER A 1 81 ? -18.469 2.482 25.958 1.00 79.19 81 SER A CA 1
ATOM 634 C C . SER A 1 81 ? -19.653 2.420 24.990 1.00 79.19 81 SER A C 1
ATOM 636 O O . SER A 1 81 ? -20.572 3.248 25.007 1.00 79.19 81 SER A O 1
ATOM 638 N N . TRP A 1 82 ? -19.622 1.425 24.113 1.00 81.00 82 TRP A N 1
ATOM 639 C CA . TRP A 1 82 ? -20.573 1.269 23.020 1.00 81.00 82 TRP A CA 1
ATOM 640 C C . TRP A 1 82 ? -21.009 -0.185 22.877 1.00 81.00 82 TRP A C 1
ATOM 642 O O . TRP A 1 82 ? -20.409 -1.105 23.433 1.00 81.00 82 TRP A O 1
ATOM 652 N N . ILE A 1 83 ? -22.092 -0.376 22.132 1.00 77.12 83 ILE A N 1
ATOM 653 C CA . ILE A 1 83 ? -22.601 -1.683 21.723 1.00 77.12 83 ILE A CA 1
ATOM 654 C C . ILE A 1 83 ? -22.683 -1.749 20.202 1.00 77.12 83 ILE A C 1
ATOM 656 O O . ILE A 1 83 ? -23.042 -0.774 19.540 1.00 77.12 83 ILE A O 1
ATOM 660 N N . LYS A 1 84 ? -22.345 -2.911 19.636 1.00 76.75 84 LYS A N 1
ATOM 661 C CA . LYS A 1 84 ? -22.557 -3.194 18.214 1.00 76.75 84 LYS A CA 1
ATOM 662 C C . LYS A 1 84 ? -24.052 -3.395 17.978 1.00 76.75 84 LYS A C 1
ATOM 664 O O . LYS A 1 84 ? -24.628 -4.318 18.548 1.00 76.75 84 LYS A O 1
ATOM 669 N N . ARG A 1 85 ? -24.671 -2.544 17.153 1.00 75.56 85 ARG A N 1
ATOM 670 C CA . ARG A 1 85 ? -26.113 -2.604 16.866 1.00 75.56 85 ARG A CA 1
ATOM 671 C C . ARG A 1 85 ? -26.402 -3.433 15.621 1.00 75.56 85 ARG A C 1
ATOM 673 O O . ARG A 1 85 ? -27.200 -4.362 15.699 1.00 75.56 85 ARG A O 1
ATOM 680 N N . LYS A 1 86 ? -25.805 -3.097 14.472 1.00 74.38 86 LYS A N 1
ATOM 681 C CA . LYS A 1 86 ? -26.174 -3.711 13.184 1.00 74.38 86 LYS A CA 1
ATOM 682 C C . LYS A 1 86 ? -24.979 -3.848 12.246 1.00 74.38 86 LYS A C 1
ATOM 684 O O . LYS A 1 86 ? -24.055 -3.038 12.274 1.00 74.38 86 LYS A O 1
ATOM 689 N N . THR A 1 87 ? -25.027 -4.879 11.407 1.00 76.12 87 THR A N 1
ATOM 690 C CA . THR A 1 87 ? -24.169 -5.020 10.228 1.00 76.12 87 THR A CA 1
ATOM 691 C C . THR A 1 87 ? -25.071 -4.974 9.002 1.00 76.12 87 THR A C 1
ATOM 693 O O . THR A 1 87 ? -26.024 -5.748 8.935 1.00 76.12 87 THR A O 1
ATOM 696 N N . TYR A 1 88 ? -24.820 -4.055 8.073 1.00 71.44 88 TYR A N 1
ATOM 697 C CA . TYR A 1 88 ? -25.578 -3.951 6.826 1.00 71.44 88 TYR A CA 1
ATOM 698 C C . TYR A 1 88 ? -24.644 -4.074 5.624 1.00 71.44 88 TYR A C 1
ATOM 700 O O . TYR A 1 88 ? -23.512 -3.598 5.657 1.00 71.44 88 TYR A O 1
ATOM 708 N N . LYS A 1 89 ? -25.120 -4.756 4.580 1.00 72.50 89 LYS A N 1
ATOM 709 C CA . LYS A 1 89 ? -24.404 -4.923 3.314 1.00 72.50 89 LYS A CA 1
ATOM 710 C C . LYS A 1 89 ? -24.958 -3.934 2.304 1.00 72.50 89 LYS A C 1
ATOM 712 O O . LYS A 1 89 ? -26.163 -3.932 2.063 1.00 72.50 89 LYS A O 1
ATOM 717 N N . LYS A 1 90 ? -24.091 -3.119 1.717 1.00 68.25 90 LYS A N 1
ATOM 718 C CA . LYS A 1 90 ? -24.426 -2.260 0.582 1.00 68.25 90 LYS A CA 1
ATOM 719 C C . LYS A 1 90 ? -23.322 -2.430 -0.456 1.00 68.25 90 LYS A C 1
ATOM 721 O O . LYS A 1 90 ? -22.167 -2.223 -0.117 1.00 68.25 90 LYS A O 1
ATOM 726 N N . GLU A 1 91 ? -23.681 -2.842 -1.673 1.00 69.25 91 GLU A N 1
ATOM 727 C CA . GLU A 1 91 ? -22.738 -2.962 -2.805 1.00 69.25 91 GLU A CA 1
ATOM 728 C C . GLU A 1 91 ? -21.487 -3.801 -2.460 1.00 69.25 91 GLU A C 1
ATOM 730 O O . GLU A 1 91 ? -20.360 -3.371 -2.671 1.00 69.25 91 GLU A O 1
ATOM 735 N N . ASP A 1 92 ? -21.692 -4.979 -1.855 1.00 65.00 92 ASP A N 1
ATOM 736 C CA . ASP A 1 92 ? -20.639 -5.895 -1.369 1.00 65.00 92 ASP A CA 1
ATOM 737 C C . ASP A 1 92 ? -19.715 -5.348 -0.262 1.00 65.00 92 ASP A C 1
ATOM 739 O O . ASP A 1 92 ? -18.787 -6.030 0.178 1.00 65.00 92 ASP A O 1
ATOM 743 N N . VAL A 1 93 ? -20.018 -4.166 0.278 1.00 61.38 93 VAL A N 1
ATOM 744 C CA . VAL A 1 93 ? -19.324 -3.571 1.424 1.00 61.38 93 VAL A CA 1
ATOM 745 C C . VAL A 1 93 ? -20.138 -3.784 2.704 1.00 61.38 93 VAL A C 1
ATOM 747 O O . VAL A 1 93 ? -21.336 -3.490 2.771 1.00 61.38 93 VAL A O 1
ATOM 750 N N . GLU A 1 94 ? -19.487 -4.323 3.740 1.00 71.31 94 GLU A N 1
ATOM 751 C CA . GLU A 1 94 ? -20.068 -4.515 5.074 1.00 71.31 94 GLU A CA 1
ATOM 752 C C . GLU A 1 94 ? -19.840 -3.288 5.961 1.00 71.31 94 GLU A C 1
ATOM 754 O O . GLU A 1 94 ? -18.712 -2.956 6.321 1.00 71.31 94 GLU A O 1
ATOM 759 N N . TYR A 1 95 ? -20.933 -2.666 6.392 1.00 72.19 95 TYR A N 1
ATOM 760 C CA . TYR A 1 95 ? -20.927 -1.545 7.322 1.00 72.19 95 TYR A CA 1
ATOM 761 C C . TYR A 1 95 ? -21.355 -2.002 8.710 1.00 72.19 95 TYR A C 1
ATOM 763 O O . TYR A 1 95 ? -22.269 -2.816 8.859 1.00 72.19 95 TYR A O 1
ATOM 771 N N . ILE A 1 96 ? -20.718 -1.459 9.748 1.00 78.81 96 ILE A N 1
ATOM 772 C CA . ILE A 1 96 ? -21.049 -1.748 11.145 1.00 78.81 96 ILE A CA 1
ATOM 773 C C . ILE A 1 96 ? -21.423 -0.446 11.849 1.00 78.81 96 ILE A C 1
ATOM 775 O O . ILE A 1 96 ? -20.604 0.470 11.894 1.00 78.81 96 ILE A O 1
ATOM 779 N N . SER A 1 97 ? -22.618 -0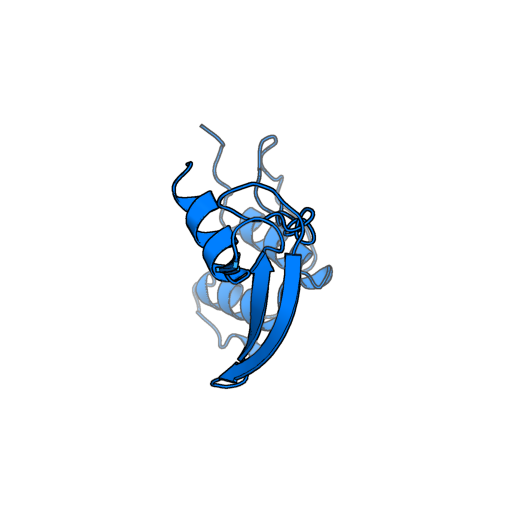.397 12.445 1.00 81.62 97 SER A N 1
ATOM 780 C CA . SER A 1 97 ? -23.043 0.717 13.296 1.00 81.62 97 SER A CA 1
ATOM 781 C C . SER A 1 97 ? -22.886 0.403 14.786 1.00 81.62 97 SER A C 1
ATOM 783 O O . SER A 1 97 ? -23.151 -0.714 15.263 1.00 81.62 97 SER A O 1
ATOM 785 N N . TYR A 1 98 ? -22.463 1.423 15.526 1.00 84.50 98 TYR A N 1
ATOM 786 C CA . TYR A 1 98 ? -22.234 1.404 16.963 1.00 84.50 98 TYR A CA 1
ATOM 787 C C . TYR A 1 98 ? -23.092 2.451 17.646 1.00 84.50 98 TYR A C 1
ATOM 789 O O . TYR A 1 98 ? -23.261 3.543 17.120 1.00 84.50 98 TYR A O 1
ATOM 797 N N . GLU A 1 99 ? -23.586 2.140 18.839 1.00 84.19 99 GLU A N 1
ATOM 798 C CA . GLU A 1 99 ? -24.298 3.104 19.675 1.00 84.19 99 GLU A CA 1
ATOM 799 C C . GLU A 1 99 ? -23.615 3.236 21.028 1.00 84.19 99 GLU A C 1
ATOM 801 O O . GLU A 1 99 ? -23.280 2.238 21.676 1.00 84.19 99 GLU A O 1
ATOM 806 N N . CYS A 1 100 ? -23.402 4.476 21.465 1.00 85.38 100 CYS A N 1
ATOM 807 C CA . CYS A 1 100 ? -22.833 4.748 22.774 1.00 85.38 100 CYS A CA 1
ATOM 808 C C . CYS A 1 100 ? -23.850 4.522 23.894 1.00 85.38 100 CYS A C 1
ATOM 810 O O . CYS A 1 100 ? -24.920 5.124 23.894 1.00 85.38 100 CYS A O 1
ATOM 812 N N . ARG A 1 101 ? -23.460 3.766 24.927 1.00 83.44 101 ARG A N 1
ATOM 813 C CA . ARG A 1 101 ? -24.292 3.543 26.120 1.00 83.44 101 ARG A CA 1
ATOM 814 C C . ARG A 1 101 ? -24.520 4.804 26.952 1.00 83.44 101 ARG A C 1
ATOM 816 O O . ARG A 1 101 ? -25.523 4.895 27.644 1.00 83.44 101 ARG A O 1
ATOM 823 N N . SER A 1 102 ? -23.582 5.747 26.920 1.00 83.12 102 SER A N 1
ATOM 824 C CA . SER A 1 102 ? -23.617 6.933 27.782 1.00 83.12 102 SER A CA 1
ATOM 825 C C . SER A 1 102 ? -24.376 8.109 27.169 1.00 83.12 102 SER A C 1
ATOM 827 O O . SER A 1 102 ? -25.023 8.845 27.901 1.00 83.12 102 SER A O 1
ATOM 829 N N . CYS A 1 103 ? -24.297 8.311 25.849 1.00 87.06 103 CYS A N 1
ATOM 830 C CA . CYS A 1 103 ? -24.944 9.455 25.190 1.00 87.06 103 CYS A CA 1
ATOM 831 C C . CYS A 1 103 ? -25.935 9.079 24.082 1.00 87.06 103 CYS A C 1
ATOM 833 O O . CYS A 1 103 ? -26.474 9.974 23.439 1.00 87.06 103 CYS A O 1
ATOM 835 N N . GLY A 1 104 ? -26.144 7.785 23.816 1.00 81.38 104 GLY A N 1
ATOM 836 C CA . GLY A 1 104 ? -27.111 7.303 22.825 1.00 81.38 104 GLY A CA 1
ATOM 837 C C . GLY A 1 104 ? -26.767 7.622 21.368 1.00 81.38 104 GLY A C 1
ATOM 838 O O . GLY A 1 104 ? -27.559 7.327 20.481 1.00 81.38 104 GLY A O 1
ATOM 839 N N . LYS A 1 105 ? -25.609 8.237 21.087 1.00 82.12 105 LYS A N 1
ATOM 840 C CA . LYS A 1 105 ? -25.223 8.568 19.711 1.00 82.12 105 LYS A CA 1
ATOM 841 C C . LYS A 1 105 ? -24.826 7.323 18.934 1.00 82.12 105 LYS A C 1
ATOM 843 O O . LYS A 1 105 ? -24.012 6.527 19.414 1.00 82.12 105 LYS A O 1
ATOM 848 N N . GLU A 1 106 ? -25.352 7.230 17.717 1.00 81.50 106 GLU A N 1
ATOM 849 C CA . GLU A 1 106 ? -24.934 6.261 16.714 1.00 81.50 106 GLU A CA 1
ATOM 850 C C . GLU A 1 106 ? -23.746 6.795 15.906 1.00 81.50 106 GLU A C 1
ATOM 852 O O . GLU A 1 106 ? -23.675 7.984 15.588 1.00 81.50 106 GLU A O 1
ATOM 857 N N . PHE A 1 107 ? -22.788 5.925 15.607 1.00 79.00 107 PHE A N 1
ATOM 858 C CA . PHE A 1 107 ? -21.619 6.231 14.789 1.00 79.00 107 PHE A CA 1
ATOM 859 C C . PHE A 1 107 ? -21.068 4.948 14.155 1.00 79.00 107 PHE A C 1
ATOM 861 O O . PHE A 1 107 ? -21.290 3.844 14.656 1.00 79.00 107 PHE A O 1
ATOM 868 N N . ASP A 1 108 ? -20.345 5.078 13.049 1.00 78.50 108 ASP A N 1
ATOM 869 C CA . ASP A 1 108 ? -19.692 3.968 12.354 1.00 78.50 108 ASP A CA 1
ATOM 870 C C . ASP A 1 108 ? -18.161 4.132 12.357 1.00 78.50 108 ASP A C 1
ATOM 872 O O . ASP A 1 108 ? -17.607 5.090 12.910 1.00 78.50 108 ASP A O 1
ATOM 876 N N . LYS A 1 109 ? -17.452 3.145 11.797 1.00 68.12 109 LYS A N 1
ATOM 877 C CA . LYS A 1 109 ? -15.986 3.196 11.683 1.00 68.12 109 LYS A CA 1
ATOM 878 C C . LYS A 1 109 ? -15.505 4.275 10.717 1.00 68.12 109 LYS A C 1
ATOM 880 O O . LYS A 1 109 ? -14.418 4.812 10.928 1.00 68.12 109 LYS A O 1
ATOM 885 N N . ASP A 1 110 ? -16.284 4.575 9.688 1.00 65.12 110 ASP A N 1
ATOM 886 C CA . ASP A 1 110 ? -15.888 5.507 8.639 1.00 65.12 110 ASP A CA 1
ATOM 887 C C . ASP A 1 110 ? -15.903 6.941 9.183 1.00 65.12 110 ASP A C 1
ATOM 889 O O . ASP A 1 110 ? -14.951 7.688 8.977 1.00 65.12 110 ASP A O 1
ATOM 893 N N . TYR A 1 111 ? -16.873 7.293 10.031 1.00 63.03 111 TYR A N 1
ATOM 894 C CA . TYR A 1 111 ? -16.926 8.563 10.760 1.00 63.03 111 TYR A CA 1
ATOM 895 C C . TYR A 1 111 ? -15.688 8.804 11.644 1.00 63.03 111 TYR A C 1
ATOM 897 O O . TYR A 1 111 ? -15.215 9.934 11.780 1.00 63.03 111 TYR A O 1
ATOM 905 N N . LEU A 1 112 ? -15.122 7.742 12.231 1.00 59.94 112 LEU A N 1
ATOM 906 C CA . LEU A 1 112 ? -13.880 7.821 13.012 1.00 59.94 112 LEU A CA 1
ATOM 907 C C . LEU A 1 112 ? -12.640 8.009 12.131 1.00 59.94 112 LEU A C 1
ATOM 909 O O . LEU A 1 112 ? -11.659 8.600 12.582 1.00 59.94 112 LEU A O 1
ATOM 913 N N . LEU A 1 113 ? -12.665 7.485 10.903 1.00 58.78 113 LEU A N 1
ATOM 914 C CA . LEU A 1 113 ? -11.597 7.667 9.921 1.00 58.78 113 LEU A CA 1
ATOM 915 C C . LEU A 1 113 ? -11.597 9.098 9.374 1.00 58.78 113 LEU A C 1
ATOM 917 O O . LEU A 1 113 ? -10.538 9.720 9.352 1.00 58.78 113 LEU A O 1
ATOM 921 N N . TYR A 1 114 ? -12.768 9.641 9.024 1.00 57.94 114 TYR A N 1
ATOM 922 C CA . TYR A 1 114 ? -12.892 11.011 8.517 1.00 57.94 114 TYR A CA 1
ATOM 923 C C . TYR A 1 114 ? -12.449 12.059 9.543 1.00 57.94 114 TYR A C 1
ATOM 925 O O . TYR A 1 114 ? -11.630 12.911 9.215 1.00 57.94 114 TYR A O 1
ATOM 933 N N . LYS A 1 115 ? -12.860 11.941 10.815 1.00 55.19 115 LYS A N 1
ATOM 934 C CA . LYS A 1 115 ? -12.418 12.887 11.859 1.00 55.19 115 LYS A CA 1
ATOM 935 C C . LYS A 1 115 ? -10.900 12.945 12.060 1.00 55.19 115 LYS A C 1
ATOM 937 O O . LYS A 1 115 ? -10.393 13.984 12.454 1.00 55.19 115 LYS A O 1
ATOM 942 N N . LYS A 1 116 ? -10.175 11.848 11.816 1.00 52.88 116 LYS A N 1
ATOM 943 C CA . LYS A 1 116 ? -8.707 11.819 11.945 1.00 52.88 116 LYS A CA 1
ATOM 944 C C . LYS A 1 116 ? -7.981 12.451 10.759 1.00 52.88 116 LYS A C 1
ATOM 946 O O . LYS A 1 116 ? -6.808 12.778 10.895 1.00 52.88 116 LYS A O 1
ATOM 951 N N . MET A 1 117 ? -8.639 12.581 9.607 1.00 53.78 117 MET A N 1
ATOM 952 C CA . MET A 1 117 ? -8.062 13.260 8.444 1.00 53.78 117 MET A CA 1
ATOM 953 C C . MET A 1 117 ? -8.098 14.784 8.596 1.00 53.78 117 MET A C 1
ATOM 955 O O . MET A 1 117 ? -7.198 15.443 8.094 1.00 53.78 117 MET A O 1
ATOM 959 N N . ASP A 1 118 ? -9.079 15.320 9.327 1.00 46.94 118 ASP A N 1
ATOM 960 C CA . ASP A 1 118 ? -9.238 16.764 9.554 1.00 46.94 118 ASP A CA 1
ATOM 961 C C . ASP A 1 118 ? -8.308 17.332 10.651 1.00 46.94 118 ASP A C 1
ATOM 963 O O . ASP A 1 118 ? -8.287 18.539 10.877 1.00 46.94 118 ASP A O 1
ATOM 967 N N . GLU A 1 119 ? -7.541 16.483 11.349 1.00 49.44 119 GLU A N 1
ATOM 968 C CA . GLU A 1 119 ? -6.565 16.894 12.377 1.00 49.44 119 GLU A CA 1
ATOM 969 C C . GLU A 1 119 ? -5.128 17.080 11.831 1.00 49.44 119 GLU A C 1
ATOM 971 O O . GLU A 1 119 ? -4.216 17.343 12.618 1.00 49.44 119 GLU A O 1
ATOM 976 N N . TYR A 1 120 ? -4.916 16.953 10.512 1.00 46.66 120 TYR A N 1
ATOM 977 C CA . TYR A 1 120 ? -3.608 17.081 9.842 1.00 46.66 120 TYR A CA 1
ATOM 978 C C . TYR A 1 120 ? -3.466 18.343 8.986 1.00 46.66 120 TYR A C 1
ATOM 980 O O . TYR A 1 120 ? -4.431 18.702 8.277 1.00 46.66 120 TYR A O 1
#